Protein AF-A0A2M7UM34-F1 (afdb_monomer_lite)

Sequence (68 aa):
NHFKGAVTRNIHKNYDPHFSWQSRYYDHVVRNEHSLNRIRSYIQNNPMNWELNIENKINFITKNSVSL

pLDDT: mean 85.04, std 15.14, range [35.84, 98.19]

Foldseek 3Di:
DVVVVVVLVVCCVPPNVPDDDDPDDDDDDDDDPVSVVVVVVCVVCCVVCVVVDPVNVVVVVVVVVVPD

Structure (mmCIF, N/CA/C/O backbone):
data_AF-A0A2M7UM34-F1
#
_entry.id   AF-A0A2M7UM34-F1
#
loop_
_atom_site.group_PDB
_atom_site.id
_atom_site.type_symbol
_atom_site.label_atom_id
_atom_site.label_alt_id
_atom_site.label_comp_id
_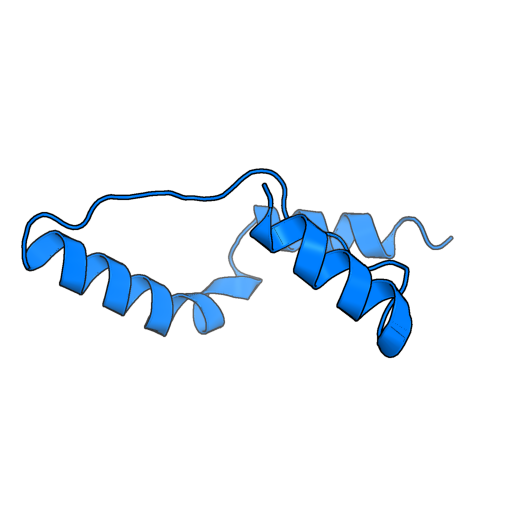atom_site.label_asym_id
_atom_site.label_entity_id
_atom_site.label_seq_id
_atom_site.pdbx_PDB_ins_code
_atom_site.Cartn_x
_atom_site.Cartn_y
_atom_site.Cartn_z
_atom_site.occupancy
_atom_site.B_iso_or_equiv
_atom_site.auth_seq_id
_atom_site.auth_comp_id
_atom_site.auth_asym_id
_atom_site.auth_atom_id
_atom_site.pdbx_PDB_model_num
ATOM 1 N N . ASN A 1 1 ? -0.033 -12.726 -7.770 1.00 77.06 1 ASN A N 1
ATOM 2 C CA . ASN A 1 1 ? -0.600 -11.408 -7.406 1.00 77.06 1 ASN A CA 1
ATOM 3 C C . ASN A 1 1 ? -1.034 -10.699 -8.694 1.00 77.06 1 ASN A C 1
ATOM 5 O O . ASN A 1 1 ? -0.190 -10.122 -9.371 1.00 77.06 1 ASN A O 1
ATOM 9 N N . HIS A 1 2 ? -2.306 -10.851 -9.089 1.00 88.69 2 HIS A N 1
ATOM 10 C CA . HIS A 1 2 ? -2.816 -10.429 -10.407 1.00 88.69 2 HIS A CA 1
ATOM 11 C C . HIS A 1 2 ? -2.677 -8.915 -10.632 1.00 88.69 2 HIS A C 1
ATOM 13 O O . HIS A 1 2 ? -2.242 -8.483 -11.696 1.00 88.69 2 HIS A O 1
ATOM 19 N N . PHE A 1 3 ? -2.935 -8.121 -9.588 1.00 94.81 3 PHE A N 1
ATOM 20 C CA . PHE A 1 3 ? -2.802 -6.667 -9.632 1.00 94.81 3 PHE A CA 1
ATOM 21 C C . PHE A 1 3 ? -1.356 -6.220 -9.890 1.00 94.81 3 PHE A C 1
ATOM 23 O O . PHE A 1 3 ? -1.098 -5.532 -10.877 1.00 94.81 3 PHE A O 1
ATOM 30 N N . LYS A 1 4 ? -0.393 -6.671 -9.063 1.00 93.94 4 LYS A N 1
ATOM 31 C CA . LYS A 1 4 ? 1.031 -6.324 -9.240 1.00 93.94 4 LYS A CA 1
ATOM 32 C C . LYS A 1 4 ? 1.530 -6.694 -10.644 1.00 93.94 4 LYS A C 1
ATOM 34 O O . LYS A 1 4 ? 2.225 -5.895 -11.256 1.00 93.94 4 LYS A O 1
ATOM 39 N N . GLY A 1 5 ? 1.133 -7.856 -11.173 1.00 95.50 5 GLY A N 1
ATOM 40 C CA . GLY A 1 5 ? 1.539 -8.308 -12.510 1.00 95.50 5 GLY A CA 1
ATOM 41 C C . GLY A 1 5 ? 0.977 -7.460 -13.656 1.00 95.50 5 GLY A C 1
ATOM 42 O O . GLY A 1 5 ? 1.722 -7.096 -14.566 1.00 95.50 5 GLY A O 1
ATOM 43 N N . ALA A 1 6 ? -0.314 -7.112 -13.609 1.00 96.69 6 ALA A N 1
ATOM 44 C CA . ALA A 1 6 ? -0.942 -6.272 -14.631 1.00 96.69 6 ALA A CA 1
ATOM 45 C C . ALA A 1 6 ? -0.318 -4.868 -14.674 1.00 96.69 6 ALA A C 1
ATOM 47 O O . ALA A 1 6 ? 0.040 -4.378 -15.747 1.00 96.69 6 ALA A O 1
ATOM 48 N N . VAL A 1 7 ? -0.119 -4.257 -13.502 1.00 96.75 7 VAL A N 1
ATOM 49 C CA . VAL A 1 7 ? 0.493 -2.928 -13.385 1.00 96.75 7 VAL A CA 1
ATOM 50 C C . VAL A 1 7 ? 1.960 -2.955 -13.823 1.00 96.75 7 VAL A C 1
ATOM 52 O O . VAL A 1 7 ? 2.362 -2.098 -14.604 1.00 96.75 7 VAL A O 1
ATOM 55 N N . THR A 1 8 ? 2.742 -3.964 -13.415 1.00 96.88 8 THR A N 1
ATO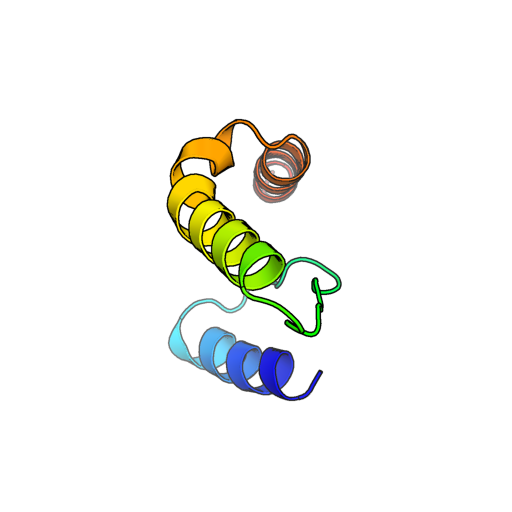M 56 C CA . THR A 1 8 ? 4.140 -4.120 -13.857 1.00 96.88 8 THR A CA 1
ATOM 57 C C . THR A 1 8 ? 4.248 -4.174 -15.375 1.00 96.88 8 THR A C 1
ATOM 59 O O . THR A 1 8 ? 5.060 -3.453 -15.941 1.00 96.88 8 THR A O 1
ATOM 62 N N . ARG A 1 9 ? 3.392 -4.950 -16.051 1.00 96.81 9 ARG A N 1
ATOM 63 C CA . ARG A 1 9 ? 3.402 -5.026 -17.519 1.00 96.81 9 ARG A CA 1
ATOM 64 C C . ARG A 1 9 ? 3.158 -3.660 -18.166 1.00 96.81 9 ARG A C 1
ATOM 66 O O . ARG A 1 9 ? 3.813 -3.326 -19.148 1.00 96.81 9 ARG A O 1
ATOM 73 N N . ASN A 1 10 ? 2.229 -2.874 -17.621 1.00 97.88 10 ASN A N 1
ATOM 74 C CA . ASN A 1 10 ? 1.949 -1.531 -18.125 1.00 97.88 10 ASN A CA 1
ATOM 75 C C . ASN A 1 10 ? 3.117 -0.562 -17.878 1.00 97.88 10 ASN A C 1
ATOM 77 O O . ASN A 1 10 ? 3.442 0.229 -18.760 1.00 97.88 10 ASN A O 1
ATOM 81 N N . ILE A 1 11 ? 3.754 -0.638 -16.706 1.00 97.88 11 ILE A N 1
ATOM 82 C CA . ILE A 1 11 ? 4.911 0.198 -16.358 1.00 97.88 11 ILE A CA 1
ATOM 83 C C . ILE A 1 11 ? 6.107 -0.137 -17.245 1.00 97.88 11 ILE A C 1
ATOM 85 O O . ILE A 1 11 ? 6.677 0.765 -17.849 1.00 97.88 11 ILE A O 1
ATOM 89 N N . HIS A 1 12 ? 6.434 -1.421 -17.389 1.00 97.44 12 HIS A N 1
ATOM 90 C CA . HIS A 1 12 ? 7.550 -1.877 -18.220 1.00 97.44 12 HIS A CA 1
ATOM 91 C C . HIS A 1 12 ? 7.390 -1.469 -19.683 1.00 97.44 12 HIS A C 1
ATOM 93 O O . HIS A 1 12 ? 8.374 -1.155 -20.341 1.00 97.44 12 HIS A O 1
ATOM 99 N N . LYS A 1 13 ? 6.150 -1.448 -20.189 1.00 97.56 13 LYS A N 1
ATOM 100 C CA . LYS A 1 13 ? 5.866 -1.050 -21.570 1.00 97.56 13 LYS A CA 1
ATOM 101 C C . LYS A 1 13 ? 5.954 0.462 -21.797 1.00 97.56 13 LYS A C 1
ATOM 103 O O . LYS A 1 13 ? 6.390 0.869 -22.866 1.00 97.56 13 LYS A O 1
ATOM 108 N N . ASN A 1 14 ? 5.482 1.275 -20.850 1.00 98.19 14 ASN A N 1
ATOM 109 C CA . ASN A 1 14 ? 5.226 2.700 -21.101 1.00 98.19 14 ASN A CA 1
ATOM 110 C C . ASN A 1 14 ? 6.119 3.667 -20.307 1.00 98.19 14 ASN A C 1
ATOM 112 O O . ASN A 1 14 ? 6.113 4.853 -20.619 1.00 98.19 14 ASN A O 1
ATOM 116 N N . TYR A 1 15 ? 6.834 3.204 -19.277 1.00 96.50 15 TYR A N 1
ATOM 117 C CA . TYR A 1 15 ? 7.524 4.090 -18.333 1.00 96.50 15 TYR A CA 1
ATOM 118 C C . TYR A 1 15 ? 8.934 3.612 -17.959 1.00 96.50 15 TYR A C 1
ATOM 120 O O . TYR A 1 15 ? 9.897 4.301 -18.269 1.00 96.50 15 TYR A O 1
ATOM 128 N N . ASP A 1 16 ? 9.072 2.460 -17.296 1.00 95.88 16 ASP A N 1
ATOM 129 C CA . ASP A 1 16 ? 10.358 1.991 -16.752 1.00 95.88 16 ASP A CA 1
ATOM 130 C C . ASP A 1 16 ? 10.455 0.454 -16.805 1.00 95.88 16 ASP A C 1
ATOM 132 O O . ASP A 1 16 ? 9.737 -0.212 -16.055 1.00 95.88 16 ASP A O 1
ATOM 136 N N . PRO A 1 17 ? 11.331 -0.137 -17.644 1.00 94.31 17 PRO A N 1
ATOM 137 C CA . PRO A 1 17 ? 11.510 -1.589 -17.736 1.00 94.31 17 PRO A CA 1
ATOM 138 C C . PRO A 1 17 ? 12.212 -2.207 -16.515 1.00 94.31 17 PRO A C 1
ATOM 140 O O . PRO A 1 17 ? 12.138 -3.421 -16.323 1.00 94.31 17 PRO A O 1
ATOM 143 N N . HIS A 1 18 ? 12.865 -1.405 -15.671 1.00 93.31 18 HIS A N 1
ATOM 144 C CA . HIS A 1 18 ? 13.574 -1.872 -14.476 1.00 93.31 18 HIS A CA 1
ATOM 145 C C . HIS A 1 18 ? 12.726 -1.784 -13.201 1.00 93.31 18 HIS A C 1
ATOM 147 O O . HIS A 1 18 ? 13.169 -2.209 -12.126 1.00 93.31 18 HIS A O 1
ATOM 153 N N . PHE A 1 19 ? 11.489 -1.289 -13.306 1.00 93.38 19 PHE A N 1
ATOM 154 C CA . PHE A 1 19 ? 10.589 -1.175 -12.169 1.00 93.38 19 PHE A CA 1
ATOM 155 C C . PHE A 1 19 ? 10.390 -2.528 -11.477 1.00 93.38 19 PHE A C 1
ATOM 157 O O . PHE A 1 19 ? 10.020 -3.533 -12.094 1.00 93.38 19 PHE A O 1
ATOM 164 N N . SER A 1 20 ? 10.565 -2.525 -10.158 1.00 91.06 20 SER A N 1
ATOM 165 C CA . SER A 1 20 ? 10.336 -3.677 -9.296 1.00 91.06 20 SER A CA 1
ATOM 166 C C . SER A 1 20 ? 9.553 -3.277 -8.050 1.00 91.06 20 SER A C 1
ATOM 168 O O . SER A 1 20 ? 9.802 -2.247 -7.420 1.00 91.06 20 SER A O 1
ATOM 170 N N . TRP A 1 21 ? 8.588 -4.120 -7.687 1.00 90.25 21 TRP A N 1
ATOM 171 C CA . TRP A 1 21 ? 7.858 -3.985 -6.433 1.00 90.25 21 TRP A CA 1
ATOM 172 C C . TRP A 1 21 ? 8.734 -4.405 -5.253 1.00 90.25 21 TRP A C 1
ATOM 174 O O . TRP A 1 21 ? 9.495 -5.366 -5.358 1.00 90.25 21 TRP A O 1
ATOM 184 N N . GLN A 1 22 ? 8.508 -3.799 -4.085 1.00 87.00 22 GLN A N 1
ATOM 185 C CA . GLN A 1 22 ? 8.912 -4.419 -2.823 1.00 87.00 22 GLN A CA 1
ATOM 186 C C . GLN A 1 22 ? 8.264 -5.810 -2.704 1.00 87.00 22 GLN A C 1
ATOM 188 O O . GLN A 1 22 ? 7.102 -6.023 -3.098 1.00 87.00 22 GLN A O 1
ATOM 193 N N . SER A 1 23 ? 9.040 -6.764 -2.184 1.00 86.25 23 SER A N 1
ATOM 194 C CA . SER A 1 23 ? 8.584 -8.135 -1.974 1.00 86.25 23 SER A CA 1
ATOM 195 C C . SER A 1 23 ? 7.425 -8.187 -0.971 1.00 86.25 23 SER A C 1
ATOM 197 O O . SER A 1 23 ? 7.348 -7.374 -0.053 1.00 86.25 23 SER A O 1
ATOM 199 N N . ARG A 1 24 ? 6.519 -9.159 -1.149 1.00 86.81 24 ARG A N 1
ATOM 200 C CA . ARG A 1 24 ? 5.310 -9.341 -0.319 1.00 86.81 24 ARG A CA 1
ATOM 201 C C . ARG A 1 24 ? 4.417 -8.088 -0.306 1.00 86.81 24 ARG A C 1
ATOM 203 O O . ARG A 1 24 ? 4.524 -7.220 -1.174 1.00 86.81 24 ARG A O 1
ATOM 210 N N . TYR A 1 25 ? 3.406 -8.078 0.548 1.00 89.38 25 TYR A N 1
ATOM 211 C CA . TYR A 1 25 ? 2.542 -6.929 0.803 1.00 89.38 25 TYR A CA 1
ATOM 212 C C . TYR A 1 25 ? 1.934 -7.084 2.197 1.00 89.38 25 TYR A C 1
ATOM 214 O O . TYR A 1 25 ? 1.767 -8.207 2.673 1.00 89.38 25 TYR A O 1
ATOM 222 N N . TYR A 1 26 ? 1.644 -5.960 2.847 1.00 90.31 26 TYR A N 1
ATOM 223 C CA . TYR A 1 26 ? 0.897 -5.943 4.099 1.00 90.31 26 TYR A CA 1
ATOM 224 C C . TYR A 1 26 ? -0.596 -6.072 3.795 1.00 90.31 26 TYR A C 1
ATOM 226 O O . TYR A 1 26 ? -1.104 -5.383 2.911 1.00 90.31 26 TYR A O 1
ATOM 234 N N . ASP A 1 27 ? -1.281 -6.950 4.520 1.00 91.62 27 ASP A N 1
ATOM 235 C CA . ASP A 1 27 ? -2.725 -7.150 4.424 1.00 91.62 27 ASP A CA 1
ATOM 236 C C . ASP A 1 27 ? -3.327 -7.130 5.833 1.00 91.62 27 ASP A C 1
ATOM 238 O O . ASP A 1 27 ? -2.781 -7.732 6.764 1.00 91.62 27 ASP A O 1
ATOM 242 N N . HIS A 1 28 ? -4.423 -6.394 6.005 1.00 93.12 28 HIS A N 1
ATOM 243 C CA . HIS A 1 28 ? -5.103 -6.237 7.285 1.00 93.12 28 HIS A CA 1
ATOM 244 C C . HIS A 1 28 ? -6.586 -5.926 7.081 1.00 93.12 28 HIS A C 1
ATOM 246 O O . HIS A 1 28 ? -6.951 -4.902 6.506 1.00 93.12 28 HIS A O 1
ATOM 252 N N . VAL A 1 29 ? -7.451 -6.782 7.628 1.00 95.38 29 VAL A N 1
ATOM 253 C CA . VAL A 1 29 ? -8.901 -6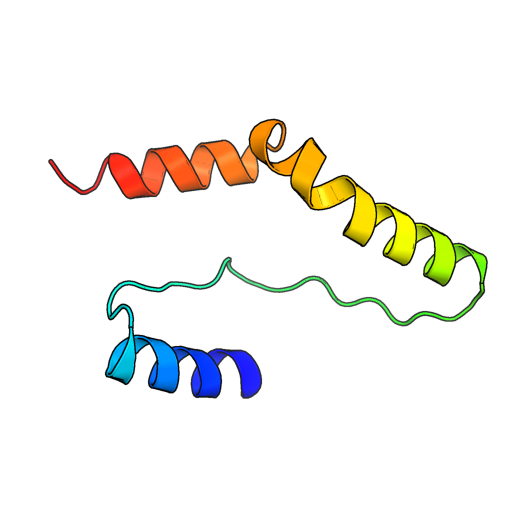.561 7.628 1.00 95.38 29 VAL A CA 1
ATOM 254 C C . VAL A 1 29 ? -9.269 -5.557 8.720 1.00 95.38 29 VAL A C 1
ATOM 256 O O . VAL A 1 29 ? -9.119 -5.842 9.908 1.00 95.38 29 VAL A O 1
ATOM 259 N N . VAL A 1 30 ? -9.804 -4.406 8.319 1.00 96.56 30 VAL A N 1
ATOM 260 C CA . VAL A 1 30 ? -10.295 -3.359 9.227 1.00 96.56 30 VAL A CA 1
ATOM 261 C C . VAL A 1 30 ? -11.627 -3.794 9.834 1.00 96.56 30 VAL A C 1
ATOM 263 O O . VAL A 1 30 ? -12.609 -3.972 9.119 1.00 96.56 30 VAL A O 1
ATOM 266 N N . ARG A 1 31 ? -11.666 -3.980 11.158 1.00 97.12 31 ARG A N 1
ATOM 267 C CA . ARG A 1 31 ? -12.860 -4.480 11.878 1.00 97.12 31 ARG A CA 1
ATOM 268 C C . ARG A 1 31 ? -13.443 -3.488 12.877 1.00 97.12 31 ARG A C 1
ATOM 270 O O . ARG A 1 31 ? -14.506 -3.738 13.432 1.00 97.12 31 ARG A O 1
ATOM 277 N N . ASN A 1 32 ? -12.731 -2.399 13.153 1.00 97.62 32 ASN A N 1
ATOM 278 C CA . ASN A 1 32 ? -13.163 -1.372 14.093 1.00 97.62 32 ASN A CA 1
ATOM 279 C C . ASN A 1 32 ? -12.534 -0.012 13.772 1.00 97.62 32 ASN A C 1
ATOM 281 O O . ASN A 1 32 ? -11.514 0.080 13.082 1.00 97.62 32 ASN A O 1
ATOM 285 N N . GLU A 1 33 ? -13.127 1.036 14.336 1.00 98.00 33 GLU A N 1
ATOM 286 C CA . GLU A 1 33 ? -12.719 2.426 14.121 1.00 98.00 33 GLU A CA 1
ATOM 287 C C . GLU A 1 33 ? -11.272 2.694 14.561 1.00 98.00 33 GLU A C 1
ATOM 289 O O .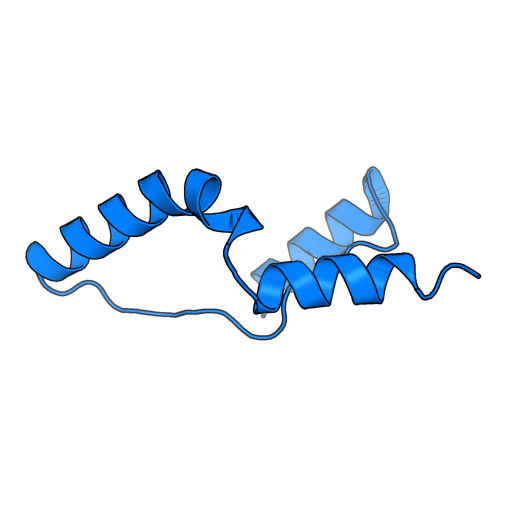 GLU A 1 33 ? -10.535 3.428 13.910 1.00 98.00 33 GLU A O 1
ATOM 294 N N . HIS A 1 34 ? -10.811 2.033 15.625 1.00 97.19 34 HIS A N 1
ATOM 295 C CA . HIS A 1 34 ? -9.433 2.175 16.091 1.00 97.19 34 HIS A CA 1
ATOM 296 C C . HIS A 1 34 ? -8.416 1.686 15.041 1.00 97.19 34 HIS A C 1
ATOM 298 O O . HIS A 1 34 ? -7.442 2.380 14.741 1.00 97.19 34 HIS A O 1
ATOM 304 N N . SER A 1 35 ? -8.651 0.516 14.433 1.00 96.69 35 SER A N 1
ATOM 305 C CA . SER A 1 35 ? -7.803 -0.016 13.354 1.00 96.69 35 SER A CA 1
ATOM 306 C C . SER A 1 35 ? -7.814 0.885 12.117 1.00 96.69 35 SER A C 1
ATOM 308 O O . SER A 1 35 ? -6.763 1.133 11.524 1.00 96.69 35 SER A O 1
ATOM 310 N N . LEU A 1 36 ? -8.980 1.442 11.787 1.00 97.69 36 LEU A N 1
ATOM 311 C CA . LEU A 1 36 ? -9.145 2.371 10.678 1.00 97.69 36 LEU A CA 1
ATOM 312 C C . LEU A 1 36 ? -8.337 3.654 10.895 1.00 97.69 36 LEU A C 1
ATOM 314 O O . LEU A 1 36 ? -7.574 4.059 10.017 1.00 97.69 36 LEU A O 1
ATOM 318 N N . ASN A 1 37 ? -8.450 4.260 12.078 1.00 97.94 37 ASN A N 1
ATOM 319 C CA . ASN A 1 37 ? -7.727 5.485 12.413 1.00 97.94 37 ASN A CA 1
ATOM 320 C C . ASN A 1 37 ? -6.217 5.267 12.426 1.00 97.94 37 ASN A C 1
ATOM 322 O O . ASN A 1 37 ? -5.483 6.071 11.856 1.00 97.94 37 ASN A O 1
ATOM 326 N N . ARG A 1 38 ? -5.747 4.129 12.948 1.00 95.69 38 ARG A N 1
ATOM 327 C CA . ARG A 1 38 ? -4.324 3.777 12.894 1.00 95.69 38 ARG A CA 1
ATOM 328 C C . ARG A 1 38 ? -3.804 3.671 11.457 1.00 95.69 38 ARG A C 1
ATOM 330 O O . ARG A 1 38 ? -2.729 4.190 11.166 1.00 95.69 38 ARG A O 1
ATOM 337 N N . ILE A 1 39 ? -4.546 3.016 10.560 1.00 95.69 39 ILE A N 1
ATOM 338 C CA . ILE A 1 39 ? -4.150 2.877 9.148 1.00 95.69 39 ILE A CA 1
ATOM 339 C C . ILE A 1 39 ? -4.150 4.235 8.443 1.00 95.69 39 ILE A C 1
ATOM 341 O O . ILE A 1 39 ? -3.209 4.537 7.711 1.00 95.69 39 ILE A O 1
ATOM 345 N N . ARG A 1 40 ? -5.152 5.082 8.699 1.00 96.38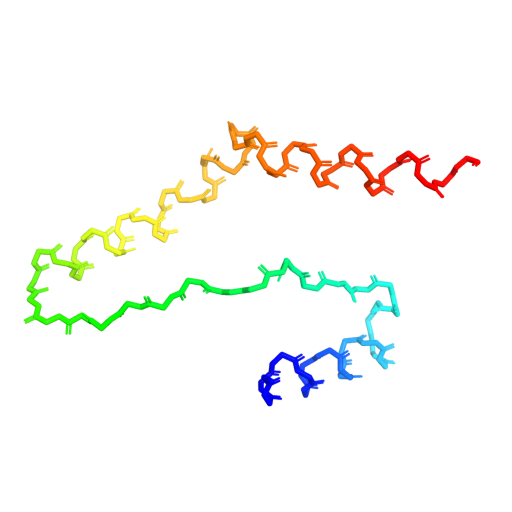 40 ARG A N 1
ATOM 346 C CA . ARG A 1 40 ? -5.199 6.450 8.161 1.00 96.38 40 ARG A CA 1
ATOM 347 C C . ARG A 1 40 ? -3.987 7.269 8.599 1.00 96.38 40 ARG A C 1
ATOM 349 O O . ARG A 1 40 ? -3.304 7.828 7.744 1.00 96.38 40 ARG A O 1
ATOM 356 N N . SER A 1 41 ? -3.677 7.280 9.897 1.00 95.56 41 SER A N 1
ATOM 357 C CA . SER A 1 41 ? -2.497 7.978 10.417 1.00 95.56 41 SER A CA 1
ATOM 358 C C . SER A 1 41 ? -1.202 7.419 9.829 1.00 95.56 41 SER A C 1
ATOM 360 O O . SER A 1 41 ? -0.304 8.188 9.501 1.00 95.56 41 SER A O 1
ATOM 362 N N . TYR A 1 42 ? -1.098 6.099 9.645 1.00 92.25 42 TYR A N 1
ATOM 363 C CA . TYR A 1 42 ? 0.058 5.499 8.978 1.00 92.25 42 TYR A CA 1
ATOM 364 C C . TYR A 1 42 ? 0.211 6.014 7.543 1.00 92.25 42 TYR A C 1
ATOM 366 O O . TYR A 1 42 ? 1.286 6.488 7.194 1.00 92.25 42 TYR A O 1
ATOM 374 N N . ILE A 1 43 ? -0.851 5.987 6.732 1.00 92.44 43 ILE A N 1
ATOM 375 C CA . ILE A 1 43 ? -0.811 6.461 5.337 1.00 92.44 43 ILE A CA 1
ATOM 376 C C . ILE A 1 43 ? -0.395 7.935 5.267 1.00 92.44 43 ILE A C 1
ATOM 378 O O . ILE A 1 43 ? 0.441 8.288 4.439 1.00 92.44 43 ILE A O 1
ATOM 382 N N . GLN A 1 44 ? -0.941 8.778 6.148 1.00 94.56 44 GLN A N 1
ATOM 383 C CA . GLN A 1 44 ? -0.619 10.207 6.197 1.00 94.56 44 GLN A CA 1
ATOM 384 C C . GLN A 1 44 ? 0.837 10.470 6.600 1.00 94.56 44 GLN A C 1
ATOM 386 O O . GLN A 1 44 ? 1.492 11.318 6.002 1.00 94.56 44 GLN A O 1
ATOM 391 N N . ASN A 1 45 ? 1.351 9.732 7.585 1.00 91.88 45 ASN A N 1
ATOM 392 C CA . ASN A 1 45 ? 2.677 9.984 8.154 1.00 91.88 45 ASN A CA 1
ATOM 393 C C . ASN A 1 45 ? 3.806 9.225 7.436 1.00 91.88 45 ASN A C 1
ATOM 395 O O . ASN A 1 45 ? 4.976 9.574 7.588 1.00 91.88 45 ASN A O 1
ATOM 399 N N . ASN A 1 46 ? 3.494 8.183 6.658 1.00 88.06 46 ASN A N 1
ATOM 400 C CA . ASN A 1 46 ? 4.498 7.348 5.996 1.00 88.06 46 ASN A CA 1
ATOM 401 C C . ASN A 1 46 ? 5.441 8.125 5.054 1.00 88.06 46 ASN A C 1
ATOM 403 O O . ASN A 1 46 ? 6.636 7.845 5.106 1.00 88.06 46 ASN A O 1
ATOM 407 N N . PRO A 1 47 ? 4.989 9.114 4.252 1.00 88.06 47 PRO A N 1
ATOM 408 C CA . PRO A 1 47 ? 5.895 9.909 3.421 1.00 88.06 47 PRO A CA 1
ATOM 409 C C . PRO A 1 47 ? 6.968 10.642 4.234 1.00 88.06 47 PRO A C 1
ATOM 411 O O . PRO A 1 47 ? 8.135 10.619 3.861 1.00 88.06 47 PRO A O 1
ATOM 414 N N . MET A 1 48 ? 6.596 11.228 5.378 1.00 86.75 48 MET A N 1
ATOM 415 C CA . MET A 1 48 ? 7.539 11.931 6.261 1.00 86.75 48 MET A CA 1
ATOM 416 C C . MET A 1 48 ? 8.531 10.972 6.923 1.00 86.75 48 MET A C 1
ATOM 418 O O . MET A 1 48 ? 9.687 11.314 7.143 1.00 86.75 48 MET A O 1
ATOM 422 N N . ASN A 1 49 ? 8.086 9.752 7.215 1.00 82.50 49 ASN A N 1
ATOM 423 C CA . ASN A 1 49 ? 8.901 8.737 7.877 1.00 82.50 49 ASN A CA 1
ATOM 424 C C . ASN A 1 49 ? 9.690 7.861 6.890 1.00 82.50 49 ASN A C 1
ATOM 426 O O . ASN A 1 49 ? 10.382 6.932 7.313 1.00 82.50 49 ASN A O 1
ATOM 430 N N . TRP A 1 50 ? 9.591 8.130 5.584 1.00 79.12 50 TRP A N 1
ATOM 431 C CA . TRP A 1 50 ? 10.128 7.258 4.544 1.00 79.12 50 TRP A CA 1
ATOM 432 C C . TRP A 1 50 ? 11.655 7.135 4.602 1.00 79.12 50 TRP A C 1
ATOM 434 O O . TRP A 1 50 ? 12.182 6.028 4.478 1.00 79.12 50 TRP A O 1
ATOM 444 N N . GLU A 1 51 ? 12.351 8.249 4.842 1.00 74.94 51 GLU A N 1
ATOM 445 C CA . GLU A 1 51 ? 13.820 8.330 4.908 1.00 74.94 51 GLU A CA 1
ATOM 446 C C . GLU A 1 51 ? 14.407 7.718 6.186 1.00 74.94 51 GLU A C 1
ATOM 448 O O . GLU A 1 51 ? 15.562 7.291 6.212 1.00 74.94 51 GLU A O 1
ATOM 453 N N . LEU A 1 52 ? 13.598 7.633 7.243 1.00 75.12 52 LEU A N 1
ATOM 454 C CA . LEU A 1 52 ? 13.997 7.074 8.534 1.00 75.12 52 LEU A CA 1
ATOM 455 C C . LEU A 1 52 ? 13.901 5.542 8.560 1.00 75.12 52 LEU A C 1
ATOM 457 O O . LEU A 1 52 ? 14.405 4.903 9.485 1.00 75.12 52 LEU A O 1
ATOM 461 N N . ASN A 1 53 ? 13.268 4.932 7.553 1.00 74.44 53 ASN A N 1
ATOM 462 C CA . ASN A 1 53 ? 13.102 3.488 7.494 1.00 74.44 53 ASN A CA 1
ATOM 463 C C . ASN A 1 53 ? 14.371 2.803 6.956 1.00 74.44 53 ASN A C 1
ATOM 465 O O . ASN A 1 53 ? 14.772 2.986 5.805 1.00 74.44 53 ASN A O 1
ATOM 469 N N . ILE A 1 54 ? 14.968 1.950 7.789 1.00 67.25 54 ILE A N 1
ATOM 470 C CA . ILE A 1 54 ? 16.178 1.180 7.476 1.00 67.25 54 ILE A CA 1
ATOM 471 C C . ILE A 1 54 ? 15.978 0.293 6.236 1.00 67.25 54 ILE A C 1
ATOM 473 O O . ILE A 1 54 ? 16.885 0.201 5.412 1.00 67.25 54 ILE A O 1
ATOM 477 N N . GLU A 1 55 ? 14.798 -0.306 6.049 1.00 69.19 55 GLU A N 1
ATOM 478 C CA . GLU A 1 55 ? 14.501 -1.136 4.871 1.00 69.19 55 GLU A CA 1
ATOM 479 C C . GLU A 1 55 ? 14.508 -0.294 3.587 1.00 69.19 55 GLU A C 1
ATOM 481 O O . GLU A 1 55 ? 15.073 -0.700 2.570 1.00 69.19 55 GLU A O 1
ATOM 486 N N . ASN A 1 56 ? 13.967 0.926 3.647 1.00 69.06 56 ASN A N 1
ATOM 487 C CA . ASN A 1 56 ? 14.022 1.856 2.524 1.00 69.06 56 ASN A CA 1
ATOM 488 C C . ASN A 1 56 ? 15.463 2.276 2.244 1.00 69.06 56 ASN A C 1
ATOM 490 O O . ASN A 1 56 ? 15.895 2.222 1.095 1.00 69.06 56 ASN A O 1
ATOM 494 N N . LYS A 1 57 ? 16.238 2.604 3.284 1.00 68.12 57 LYS A N 1
ATOM 495 C CA . LYS A 1 57 ? 17.655 2.965 3.155 1.00 68.12 57 LYS A CA 1
ATOM 496 C C . LYS A 1 57 ? 18.471 1.850 2.489 1.00 68.12 57 LYS A C 1
ATOM 498 O O . LYS A 1 57 ? 19.254 2.130 1.585 1.00 68.12 57 LYS A O 1
ATOM 503 N N . ILE A 1 58 ? 18.240 0.590 2.866 1.00 67.31 58 ILE A N 1
ATOM 504 C CA . ILE A 1 58 ? 18.883 -0.578 2.242 1.00 67.31 58 ILE A CA 1
ATOM 505 C C . ILE A 1 58 ? 18.459 -0.720 0.775 1.00 67.31 58 ILE A C 1
ATOM 507 O O . ILE A 1 58 ? 19.318 -0.943 -0.078 1.00 67.31 58 ILE A O 1
ATOM 511 N N . ASN A 1 59 ? 17.175 -0.539 0.449 1.00 65.31 59 ASN A N 1
ATOM 512 C CA . ASN A 1 59 ? 16.689 -0.592 -0.936 1.00 65.31 59 ASN A CA 1
ATOM 513 C C . ASN A 1 59 ? 17.286 0.525 -1.810 1.00 65.31 59 ASN A C 1
ATOM 515 O O . ASN A 1 59 ? 17.614 0.283 -2.971 1.00 65.31 59 ASN A O 1
ATOM 519 N N . PHE A 1 60 ? 17.464 1.733 -1.268 1.00 64.88 60 PHE A N 1
ATOM 520 C CA . PHE A 1 60 ? 18.134 2.829 -1.974 1.00 64.88 60 PHE A CA 1
ATOM 521 C C . PHE A 1 60 ? 19.619 2.532 -2.214 1.00 64.88 60 PHE A C 1
ATOM 523 O O . PHE A 1 60 ? 20.111 2.747 -3.320 1.00 64.88 60 PHE A O 1
ATOM 530 N N . ILE A 1 61 ? 20.329 2.000 -1.213 1.00 65.38 61 ILE A N 1
ATOM 531 C CA . ILE A 1 61 ? 21.752 1.650 -1.340 1.00 65.38 61 ILE A CA 1
ATOM 532 C C . ILE A 1 61 ? 21.936 0.525 -2.365 1.00 65.38 61 ILE A C 1
ATOM 534 O O . ILE A 1 61 ? 22.695 0.674 -3.316 1.00 65.38 61 ILE A O 1
ATOM 538 N N . THR A 1 62 ? 21.191 -0.571 -2.227 1.00 61.41 62 THR A N 1
ATOM 539 C CA . THR A 1 62 ? 21.331 -1.753 -3.094 1.00 61.41 62 THR A CA 1
ATOM 540 C C . THR A 1 62 ? 20.951 -1.490 -4.550 1.00 61.41 62 THR A C 1
ATOM 542 O O . THR A 1 62 ? 21.582 -2.057 -5.435 1.00 61.41 62 THR A O 1
ATOM 545 N N . LYS A 1 63 ? 19.993 -0.596 -4.837 1.00 60.09 63 LYS A N 1
ATOM 546 C CA . LYS A 1 63 ? 19.690 -0.182 -6.221 1.00 60.09 63 LYS A CA 1
ATOM 547 C C . LYS A 1 63 ? 20.803 0.663 -6.8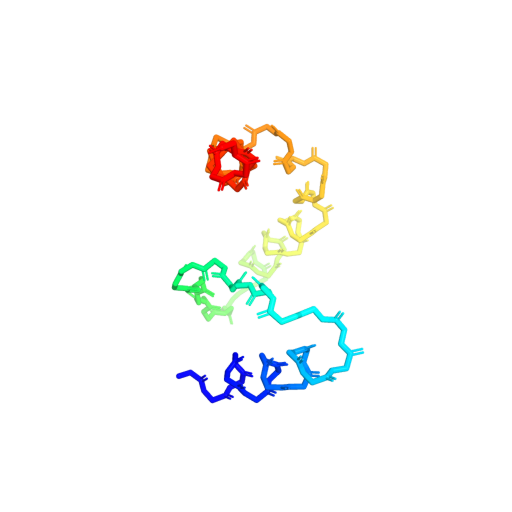55 1.00 60.09 63 LYS A C 1
ATOM 549 O O . LYS A 1 63 ? 21.035 0.537 -8.051 1.00 60.09 63 LYS A O 1
ATOM 554 N N . ASN A 1 64 ? 21.512 1.472 -6.066 1.00 55.16 64 ASN A N 1
ATOM 555 C CA . ASN A 1 64 ? 22.587 2.340 -6.561 1.00 55.16 64 ASN A CA 1
ATOM 556 C C . ASN A 1 64 ? 23.954 1.634 -6.651 1.00 55.16 64 ASN A C 1
ATOM 558 O O . ASN A 1 64 ? 24.790 2.036 -7.451 1.00 55.16 64 ASN A O 1
ATOM 562 N N . SER A 1 65 ? 24.196 0.574 -5.871 1.00 51.41 65 SER A N 1
ATOM 563 C CA . SER A 1 65 ? 25.471 -0.167 -5.883 1.00 51.41 65 SER A CA 1
ATOM 564 C C . SER A 1 65 ? 25.630 -1.159 -7.044 1.00 51.41 65 SER A C 1
ATOM 566 O O . SER A 1 65 ? 26.737 -1.621 -7.281 1.00 51.41 65 SER A O 1
ATOM 568 N N . VAL A 1 66 ? 24.553 -1.496 -7.763 1.00 53.66 66 VAL A N 1
ATOM 569 C CA . VAL A 1 66 ? 24.567 -2.473 -8.879 1.00 53.66 66 VAL A CA 1
ATOM 570 C C . VAL A 1 66 ? 24.771 -1.785 -10.247 1.00 53.66 66 VAL A C 1
ATOM 572 O O . VAL A 1 66 ? 24.682 -2.423 -11.287 1.00 53.66 66 VAL A O 1
ATOM 575 N N . SER A 1 67 ? 25.063 -0.477 -10.261 1.00 45.84 67 SER A N 1
ATOM 576 C CA . SER A 1 67 ? 25.347 0.311 -11.479 1.00 45.84 67 SER A CA 1
ATOM 577 C C . SER A 1 67 ? 26.820 0.742 -11.610 1.00 45.84 67 SER A C 1
ATOM 579 O O . SER A 1 67 ? 27.096 1.776 -12.217 1.00 45.84 67 SER A O 1
ATOM 581 N N . LEU A 1 68 ? 27.759 -0.025 -11.042 1.00 35.84 68 LEU A N 1
ATOM 582 C CA . LEU A 1 68 ? 29.207 0.120 -11.253 1.00 35.84 68 LEU A CA 1
ATOM 583 C C . LEU A 1 68 ? 29.784 -1.138 -11.901 1.00 35.84 68 LEU A C 1
ATOM 585 O O . LEU A 1 68 ? 29.436 -2.242 -11.423 1.00 35.84 68 LEU A O 1
#

Secondary structure (DSSP, 8-state):
-HHHHHHHHHHHHHT-TT--PPSS-------SHHHHHHHHHHHHHTTTTTTT-HHHHHHHHHHHHT--

Radius of gyration: 15.74 Å; chains: 1; bounding box: 42×23×38 Å